Protein AF-A0A4U3AJD8-F1 (afdb_monomer_lite)

InterPro domains:
  IPR037149 Protective antigen, heptamerisation domain superfamily [G3DSA:2.60.120.240] (1-133)

Organism: NCBI:txid1890302

pLDDT: mean 83.51, std 11.1, range [44.47, 94.75]

Structure (mmCIF, N/CA/C/O backbone):
data_AF-A0A4U3AJD8-F1
#
_entry.id   AF-A0A4U3AJD8-F1
#
loop_
_atom_site.group_PDB
_atom_site.id
_atom_site.type_symbol
_atom_site.label_atom_id
_atom_site.label_alt_id
_atom_site.label_comp_id
_atom_site.label_asym_id
_atom_site.label_entity_id
_atom_site.label_seq_id
_atom_site.pdbx_PDB_ins_code
_atom_site.Cartn_x
_atom_site.Cartn_y
_atom_site.Cartn_z
_atom_site.occupancy
_atom_site.B_iso_or_equiv
_atom_site.auth_seq_id
_atom_site.auth_comp_id
_atom_site.auth_asym_id
_atom_site.auth_atom_id
_atom_site.pdbx_PDB_model_num
ATOM 1 N N . THR A 1 1 ? -21.396 12.555 26.581 1.00 66.50 1 THR A N 1
ATOM 2 C CA . THR A 1 1 ? -21.685 11.192 26.087 1.00 66.50 1 THR A CA 1
ATOM 3 C C . THR A 1 1 ? -20.610 10.831 25.085 1.00 66.50 1 THR A C 1
ATOM 5 O O . THR A 1 1 ? -20.218 11.704 24.324 1.00 66.50 1 THR A O 1
ATOM 8 N N . VAL A 1 2 ? -20.055 9.619 25.142 1.00 73.38 2 VAL A N 1
ATOM 9 C CA . VAL A 1 2 ? -19.051 9.168 24.159 1.00 73.38 2 VAL A CA 1
ATOM 10 C C . VAL A 1 2 ? -19.789 8.796 22.875 1.00 73.38 2 VAL A C 1
ATOM 12 O O . VAL A 1 2 ? -20.760 8.043 22.944 1.00 73.38 2 VAL A O 1
ATOM 15 N N . ASP A 1 3 ? -19.362 9.337 21.734 1.00 86.00 3 ASP A N 1
ATOM 16 C CA . ASP A 1 3 ? -19.817 8.864 20.426 1.00 86.00 3 ASP A CA 1
ATOM 17 C C . ASP A 1 3 ? -19.202 7.483 20.188 1.00 86.00 3 ASP A C 1
ATOM 19 O O . ASP A 1 3 ? -17.993 7.342 20.009 1.00 86.00 3 ASP A O 1
ATOM 23 N N . THR A 1 4 ? -20.033 6.446 20.258 1.00 88.75 4 THR A N 1
ATOM 24 C CA . THR A 1 4 ? -19.582 5.059 20.141 1.00 88.75 4 THR A CA 1
ATOM 25 C C . THR A 1 4 ? -19.183 4.687 18.715 1.00 88.75 4 THR A C 1
ATOM 27 O O . THR A 1 4 ? -18.469 3.701 18.542 1.00 88.75 4 THR A O 1
ATOM 30 N N . ALA A 1 5 ? -19.602 5.459 17.708 1.00 88.06 5 ALA A N 1
ATOM 31 C CA . ALA A 1 5 ? -19.219 5.257 16.315 1.00 88.06 5 ALA A CA 1
ATOM 32 C C . ALA A 1 5 ? -17.899 5.966 15.972 1.00 88.06 5 ALA A C 1
ATOM 34 O O . ALA A 1 5 ? -17.116 5.437 15.190 1.00 88.06 5 ALA A O 1
ATOM 35 N N . 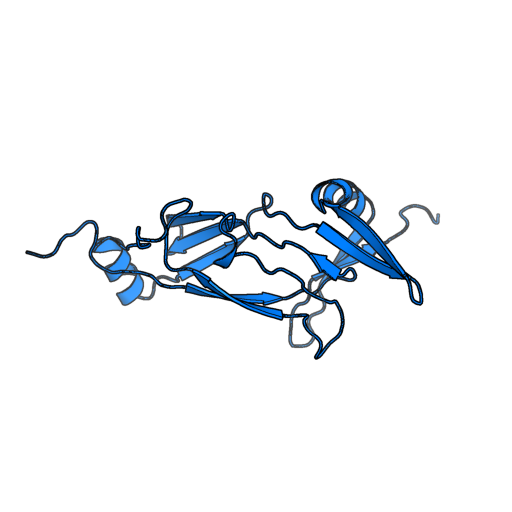ASN A 1 6 ? -17.626 7.119 16.593 1.00 88.94 6 ASN A N 1
ATOM 36 C CA . ASN A 1 6 ? -16.418 7.924 16.369 1.00 88.94 6 ASN A CA 1
ATOM 37 C C . ASN A 1 6 ? -15.574 8.050 17.649 1.00 88.94 6 ASN A C 1
ATOM 39 O O . ASN A 1 6 ? -15.259 9.154 18.098 1.00 88.94 6 ASN A O 1
ATOM 43 N N . ALA A 1 7 ? -15.226 6.918 18.262 1.00 91.00 7 ALA A N 1
ATOM 44 C CA . ALA A 1 7 ? -14.582 6.890 19.573 1.00 91.00 7 ALA A CA 1
ATOM 45 C C . ALA A 1 7 ? -13.120 7.369 19.541 1.00 91.00 7 ALA A C 1
ATOM 47 O O . ALA A 1 7 ? -12.658 7.985 20.502 1.00 91.00 7 ALA A O 1
ATOM 48 N N . ALA A 1 8 ? -12.392 7.117 18.449 1.00 90.69 8 ALA A N 1
ATOM 49 C CA . ALA A 1 8 ? -11.011 7.569 18.283 1.00 90.69 8 ALA A CA 1
ATOM 50 C C . ALA A 1 8 ? -10.683 7.898 16.824 1.00 90.69 8 ALA A C 1
ATOM 52 O O . ALA A 1 8 ? -11.233 7.295 15.908 1.00 90.69 8 ALA A O 1
ATOM 53 N N . LYS A 1 9 ? -9.749 8.832 16.610 1.00 91.31 9 LYS A N 1
ATOM 54 C CA . LYS A 1 9 ? -9.173 9.125 15.290 1.00 91.31 9 LYS A CA 1
ATOM 55 C C . LYS A 1 9 ? -7.909 8.300 15.081 1.00 91.31 9 LYS A C 1
ATOM 57 O O . LYS A 1 9 ? -7.064 8.234 15.971 1.00 91.31 9 LYS A O 1
ATOM 62 N N . LEU A 1 10 ? -7.764 7.735 13.891 1.00 88.88 10 LEU A N 1
ATOM 63 C CA . LEU A 1 10 ? -6.602 6.969 13.471 1.00 88.88 10 LEU A CA 1
ATOM 64 C C . LEU A 1 10 ? -5.774 7.784 12.473 1.00 88.88 10 LEU A C 1
ATOM 66 O O . LEU A 1 10 ? -6.299 8.331 11.505 1.00 88.88 10 LEU A O 1
ATOM 70 N N . ARG A 1 11 ? -4.462 7.821 12.701 1.00 89.62 11 ARG A N 1
ATOM 71 C CA . ARG A 1 11 ? -3.467 8.334 11.760 1.00 89.62 11 ARG A CA 1
ATOM 72 C C . ARG A 1 11 ? -2.409 7.262 11.563 1.00 89.62 11 ARG A C 1
ATOM 74 O O . ARG A 1 11 ? -1.872 6.749 12.541 1.00 89.62 11 ARG A O 1
ATOM 81 N N . VAL A 1 12 ? -2.106 6.943 10.310 1.00 88.19 12 VAL A N 1
ATOM 82 C CA . VAL A 1 12 ? -1.141 5.902 9.952 1.00 88.19 12 VAL A CA 1
ATOM 83 C C . VAL A 1 12 ? 0.072 6.550 9.298 1.00 88.19 12 VAL A C 1
ATOM 85 O O . VAL A 1 12 ? -0.061 7.282 8.321 1.00 88.19 12 VAL A O 1
ATOM 88 N N . HIS A 1 13 ? 1.254 6.278 9.842 1.00 91.56 13 HIS A N 1
ATOM 89 C CA . HIS A 1 13 ? 2.530 6.667 9.249 1.00 91.56 13 HIS A CA 1
ATOM 90 C C . HIS A 1 13 ? 3.078 5.471 8.469 1.00 91.56 13 HIS A C 1
ATOM 92 O O . HIS A 1 13 ? 3.306 4.412 9.051 1.00 91.56 13 HIS A O 1
ATOM 98 N N . LEU A 1 14 ? 3.248 5.628 7.159 1.00 90.62 14 LEU A N 1
ATOM 99 C CA . LEU A 1 14 ? 3.719 4.581 6.257 1.00 90.62 14 LEU A CA 1
ATOM 100 C C . LEU A 1 14 ? 5.062 4.976 5.646 1.00 90.62 14 LEU A C 1
ATOM 102 O O . LEU A 1 14 ? 5.265 6.134 5.296 1.00 90.62 14 LEU A O 1
ATOM 106 N N . GLU A 1 15 ? 5.950 4.001 5.461 1.00 91.88 15 GLU A N 1
ATOM 107 C CA . GLU A 1 15 ? 7.135 4.138 4.610 1.00 91.88 15 GLU A CA 1
ATOM 108 C C . GLU A 1 15 ? 6.868 3.382 3.305 1.00 91.88 15 GLU A C 1
ATOM 110 O O . GLU A 1 15 ? 6.729 2.157 3.298 1.00 91.88 15 GLU A O 1
ATOM 115 N N . TYR A 1 16 ? 6.781 4.102 2.190 1.00 91.94 16 TYR A N 1
ATOM 116 C CA . TYR A 1 16 ? 6.764 3.488 0.867 1.00 91.94 16 TYR A CA 1
ATOM 117 C C . TYR A 1 16 ? 8.200 3.263 0.441 1.00 91.94 16 TYR A C 1
ATOM 119 O O . TYR A 1 16 ? 9.008 4.187 0.489 1.00 91.94 16 TYR A O 1
ATOM 127 N N . LYS A 1 17 ? 8.521 2.041 0.023 1.00 90.88 17 LYS A N 1
ATOM 128 C CA . LYS A 1 17 ? 9.881 1.643 -0.329 1.00 90.88 17 LYS A CA 1
ATOM 129 C C . LYS A 1 17 ? 9.880 0.839 -1.617 1.00 90.88 17 LYS A C 1
ATOM 131 O O . LYS A 1 17 ? 9.173 -0.161 -1.721 1.00 90.88 17 LYS A O 1
ATOM 136 N N . ASN A 1 18 ? 10.719 1.239 -2.565 1.00 89.44 18 ASN A N 1
ATOM 137 C CA . ASN A 1 18 ? 10.976 0.454 -3.760 1.00 89.44 18 ASN A CA 1
ATOM 138 C C . ASN A 1 18 ? 12.042 -0.610 -3.459 1.00 89.44 18 ASN A C 1
ATOM 140 O O . ASN A 1 18 ? 13.169 -0.309 -3.058 1.00 89.44 18 ASN A O 1
ATOM 144 N N . VAL A 1 19 ? 11.646 -1.872 -3.613 1.00 86.00 19 VAL A N 1
ATOM 145 C CA . VAL A 1 19 ? 12.509 -3.059 -3.482 1.00 86.00 19 VAL A CA 1
ATOM 146 C C . VAL A 1 19 ? 12.700 -3.784 -4.817 1.00 86.00 19 VAL A C 1
ATOM 148 O O . VAL A 1 19 ? 13.317 -4.847 -4.857 1.00 86.00 19 VAL A O 1
ATOM 151 N N . GLY A 1 20 ? 12.138 -3.235 -5.895 1.00 84.06 20 GLY A N 1
ATOM 152 C CA . GLY A 1 20 ? 12.214 -3.776 -7.241 1.00 84.06 20 GLY A CA 1
ATOM 153 C C . GLY A 1 20 ? 13.469 -3.335 -7.992 1.00 84.06 20 GLY A C 1
ATOM 154 O O . GLY A 1 20 ? 14.401 -2.754 -7.440 1.00 84.06 20 GLY A O 1
ATOM 155 N N . THR A 1 21 ? 13.478 -3.635 -9.288 1.00 84.69 21 THR A N 1
ATOM 156 C CA . THR A 1 21 ? 14.609 -3.383 -10.196 1.00 84.69 21 THR A CA 1
ATOM 157 C C . THR A 1 21 ? 14.354 -2.251 -11.190 1.00 84.69 21 THR A C 1
ATOM 159 O O . THR A 1 21 ? 15.223 -1.962 -12.005 1.00 84.69 21 THR A O 1
ATOM 162 N N . ALA A 1 22 ? 13.177 -1.626 -11.147 1.00 89.62 22 ALA A N 1
ATOM 163 C CA . ALA A 1 22 ? 12.821 -0.463 -11.953 1.00 89.62 22 ALA A CA 1
ATOM 164 C C . ALA A 1 22 ? 12.390 0.678 -11.032 1.00 89.62 22 ALA A C 1
ATOM 166 O O . ALA A 1 22 ? 11.834 0.428 -9.957 1.00 89.62 22 ALA A O 1
ATOM 167 N N . SER A 1 23 ? 12.662 1.913 -11.442 1.00 91.94 23 SER A N 1
ATOM 168 C CA . SER A 1 23 ? 12.166 3.089 -10.738 1.00 91.94 23 SER A CA 1
ATOM 169 C C . SER A 1 23 ? 10.654 3.195 -10.920 1.00 91.94 23 SER A C 1
ATOM 171 O O . SER A 1 23 ? 10.103 2.734 -11.924 1.00 91.94 23 SER A O 1
ATOM 173 N N . ALA A 1 24 ? 9.988 3.776 -9.926 1.00 93.06 24 ALA A N 1
ATOM 174 C CA . ALA A 1 24 ? 8.545 3.949 -9.923 1.00 93.06 24 ALA A CA 1
ATOM 175 C C . ALA A 1 24 ? 8.178 5.426 -9.753 1.00 93.06 24 ALA A C 1
ATOM 177 O O . ALA A 1 24 ? 8.734 6.121 -8.906 1.00 93.06 24 ALA A O 1
ATOM 178 N N . GLU A 1 25 ? 7.226 5.890 -10.546 1.00 92.44 25 GLU A N 1
ATOM 179 C CA . GLU A 1 25 ? 6.686 7.245 -10.567 1.00 92.44 25 GLU A CA 1
ATOM 180 C C . GLU A 1 25 ? 5.190 7.205 -10.239 1.00 92.44 25 GLU A C 1
ATOM 182 O O . GLU A 1 25 ? 4.520 6.192 -10.458 1.00 92.44 25 GLU A O 1
ATOM 187 N N . ASN A 1 26 ? 4.660 8.304 -9.693 1.00 91.38 26 ASN A N 1
ATOM 188 C CA . ASN A 1 26 ? 3.231 8.456 -9.377 1.00 91.38 26 ASN A CA 1
ATOM 189 C C . ASN A 1 26 ? 2.642 7.285 -8.565 1.00 91.38 26 ASN A C 1
ATOM 191 O O . ASN A 1 26 ? 1.508 6.856 -8.788 1.00 91.38 26 ASN A O 1
ATOM 195 N N . VAL A 1 27 ? 3.420 6.748 -7.623 1.00 92.31 27 VAL A N 1
ATOM 196 C CA . VAL A 1 27 ? 3.062 5.544 -6.874 1.00 92.31 27 VAL A CA 1
ATOM 197 C C . VAL A 1 27 ? 1.875 5.848 -5.967 1.00 92.31 27 VAL A C 1
ATOM 199 O O . VAL A 1 27 ? 1.975 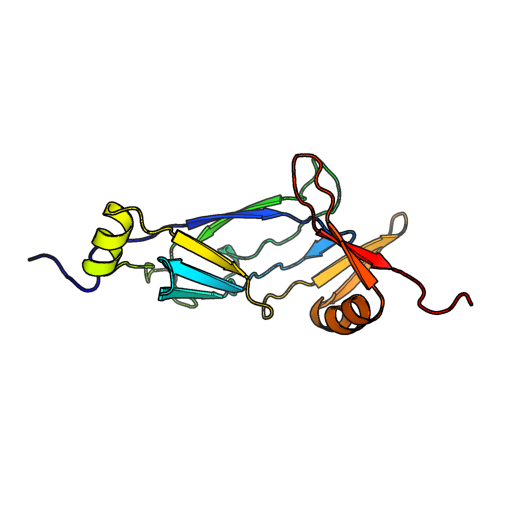6.668 -5.053 1.00 92.31 27 VAL A O 1
ATOM 202 N N . SER A 1 28 ? 0.768 5.152 -6.207 1.00 91.94 28 SER A N 1
ATOM 203 C CA . SER A 1 28 ? -0.499 5.278 -5.487 1.00 91.94 28 SER A CA 1
ATOM 204 C C . SER A 1 28 ? -0.924 3.909 -4.946 1.00 91.94 28 SER A C 1
ATOM 206 O O . SER A 1 28 ? -1.640 3.160 -5.623 1.00 91.94 28 SER A O 1
ATOM 208 N N . PRO A 1 29 ? -0.484 3.544 -3.729 1.00 89.75 29 PRO A N 1
ATOM 209 C CA . PRO A 1 29 ? -0.897 2.304 -3.092 1.00 89.75 29 PRO A CA 1
ATOM 210 C C . PRO A 1 29 ? -2.367 2.345 -2.679 1.00 89.75 29 PRO A C 1
ATOM 212 O O . PRO A 1 29 ? -2.850 3.314 -2.090 1.00 89.75 29 PRO A O 1
ATOM 215 N N . HIS A 1 30 ? -3.081 1.260 -2.944 1.00 90.94 30 HIS A N 1
ATOM 216 C CA . HIS A 1 30 ? -4.399 1.010 -2.371 1.00 90.94 30 HIS A CA 1
ATOM 217 C C . HIS A 1 30 ? -4.239 -0.054 -1.296 1.00 90.94 30 HIS A C 1
ATOM 219 O O . HIS A 1 30 ? -3.550 -1.043 -1.527 1.00 90.94 30 HIS A O 1
ATOM 225 N N . PHE A 1 31 ? -4.834 0.123 -0.121 1.00 90.94 31 PHE A N 1
ATOM 226 C CA . PHE A 1 31 ? -4.660 -0.828 0.974 1.00 90.94 31 PHE A CA 1
ATOM 227 C C . PHE A 1 31 ? -5.849 -0.841 1.931 1.00 90.94 31 PHE A C 1
ATOM 229 O O . PHE A 1 31 ? -6.557 0.153 2.093 1.00 90.94 31 PHE A O 1
ATOM 236 N N . ASN A 1 32 ? -6.043 -1.972 2.601 1.00 92.19 32 ASN A N 1
ATOM 237 C CA . ASN A 1 32 ? -6.946 -2.072 3.737 1.00 92.19 32 ASN A CA 1
ATOM 238 C C . ASN A 1 32 ? -6.192 -1.780 5.032 1.00 92.19 32 ASN A C 1
ATOM 240 O O . ASN A 1 32 ? -5.086 -2.280 5.243 1.00 92.19 32 ASN A O 1
ATOM 244 N N . ILE A 1 33 ? -6.832 -1.030 5.923 1.00 91.94 33 ILE A N 1
ATOM 245 C CA . ILE A 1 33 ? -6.486 -0.980 7.341 1.00 91.94 33 ILE A CA 1
ATOM 246 C C . ILE A 1 33 ? -7.345 -2.032 8.028 1.00 91.94 33 ILE A C 1
ATOM 248 O O . ILE A 1 33 ? -8.577 -1.951 7.988 1.00 91.94 33 ILE A O 1
ATOM 252 N N . ARG A 1 34 ? -6.708 -3.027 8.641 1.00 93.75 34 ARG A N 1
ATOM 253 C CA . ARG A 1 34 ? -7.397 -4.123 9.322 1.00 93.75 34 ARG A CA 1
ATOM 254 C C . ARG A 1 34 ? -7.135 -4.098 10.813 1.00 93.75 34 ARG A C 1
ATOM 256 O O . ARG A 1 34 ? -6.034 -3.763 11.235 1.00 93.75 34 ARG A O 1
ATOM 263 N N . LEU A 1 35 ? -8.131 -4.527 11.575 1.00 93.12 35 LEU A N 1
ATOM 264 C CA . LEU A 1 35 ? -8.020 -4.865 12.985 1.00 93.12 35 LEU A CA 1
ATOM 265 C C . LEU A 1 35 ? -8.374 -6.344 13.124 1.00 93.12 35 LEU A C 1
ATOM 267 O O . LEU A 1 35 ? -9.541 -6.725 12.968 1.00 93.12 35 LEU A O 1
ATOM 271 N N . GLY A 1 36 ? -7.353 -7.182 13.287 1.00 90.19 36 GLY A N 1
ATOM 272 C CA . GLY A 1 36 ? -7.508 -8.626 13.138 1.00 90.19 36 GLY A CA 1
ATOM 273 C C . GLY A 1 36 ? -8.125 -8.988 11.785 1.00 90.19 36 GLY A C 1
ATOM 274 O O . GLY A 1 36 ? -7.636 -8.614 10.715 1.00 90.19 36 GLY A O 1
ATOM 275 N N . ASN A 1 37 ? -9.271 -9.667 11.824 1.00 89.56 37 ASN A N 1
ATOM 276 C CA . ASN A 1 37 ? -9.997 -10.074 10.621 1.00 89.56 37 ASN A CA 1
ATOM 277 C C . ASN A 1 37 ? -10.949 -9.004 10.067 1.00 89.56 37 ASN A C 1
ATOM 279 O O . ASN A 1 37 ? -11.478 -9.192 8.970 1.00 89.56 37 ASN A O 1
ATOM 283 N N . LYS A 1 38 ? -11.166 -7.884 10.764 1.00 92.31 38 LYS A N 1
ATOM 284 C CA . LYS A 1 38 ? -12.094 -6.830 10.336 1.00 92.31 38 LYS A CA 1
ATOM 285 C C . LYS A 1 38 ? -11.378 -5.775 9.495 1.00 92.31 38 LYS A C 1
ATOM 287 O O . LYS A 1 38 ? -10.321 -5.290 9.884 1.00 92.31 38 LYS A O 1
ATOM 292 N N . ILE A 1 39 ? -11.975 -5.379 8.371 1.00 92.75 39 ILE A N 1
ATOM 293 C CA . ILE A 1 39 ? -11.540 -4.192 7.622 1.00 92.75 39 ILE A CA 1
ATOM 294 C C . ILE A 1 39 ? -12.143 -2.961 8.304 1.00 92.75 39 ILE A C 1
ATOM 296 O O . ILE A 1 39 ? -13.363 -2.842 8.392 1.00 92.75 39 ILE A O 1
ATOM 300 N N . ILE A 1 40 ? -11.279 -2.069 8.783 1.00 91.12 40 ILE A N 1
ATOM 301 C CA . ILE A 1 40 ? -11.649 -0.768 9.357 1.00 91.12 40 ILE A CA 1
ATOM 302 C C . ILE A 1 40 ? -11.879 0.241 8.238 1.00 91.12 40 ILE A C 1
ATOM 304 O O . ILE A 1 40 ? -12.836 1.011 8.255 1.00 91.12 40 ILE A O 1
ATOM 308 N N . ASN A 1 41 ? -10.975 0.248 7.259 1.00 89.62 41 ASN A N 1
ATOM 309 C CA . ASN A 1 41 ? -11.027 1.178 6.148 1.00 89.62 41 ASN A CA 1
ATOM 310 C C . ASN A 1 41 ? -10.329 0.613 4.914 1.00 89.62 41 ASN A C 1
ATOM 312 O O . ASN A 1 41 ? -9.386 -0.170 5.036 1.00 89.62 41 ASN A O 1
ATOM 316 N N . THR A 1 42 ? -10.746 1.077 3.743 1.00 89.62 42 THR A N 1
ATOM 317 C CA . THR A 1 42 ? -10.045 0.853 2.481 1.00 89.62 42 THR A CA 1
ATOM 318 C C . THR A 1 42 ? -9.587 2.205 1.965 1.00 89.62 42 THR A C 1
ATOM 320 O O . THR A 1 42 ? -10.398 3.050 1.593 1.00 89.62 42 THR A O 1
ATOM 323 N N . VAL A 1 43 ? -8.274 2.402 1.938 1.00 87.44 43 VAL A N 1
ATOM 324 C CA . VAL A 1 43 ? -7.647 3.636 1.479 1.00 87.44 43 VAL A CA 1
ATOM 325 C C . VAL A 1 43 ? -7.233 3.461 0.028 1.00 87.44 43 VAL A C 1
ATOM 327 O O . VAL A 1 43 ? -6.552 2.495 -0.323 1.00 87.44 43 VAL A O 1
ATOM 330 N N . LYS A 1 44 ? -7.595 4.430 -0.811 1.00 87.25 44 LYS A N 1
ATOM 331 C CA . LYS A 1 44 ? -6.982 4.609 -2.124 1.00 87.25 44 LYS A CA 1
ATOM 332 C C . LYS A 1 44 ? -6.194 5.909 -2.107 1.00 87.25 44 LYS A C 1
ATOM 334 O O . LYS A 1 44 ? -6.761 6.977 -1.874 1.00 87.25 44 LYS A O 1
ATOM 339 N N . ALA A 1 45 ? -4.887 5.822 -2.330 1.00 80.56 45 ALA A N 1
ATOM 340 C CA . ALA A 1 45 ? -3.976 6.964 -2.318 1.00 80.56 45 ALA A CA 1
ATOM 341 C C . ALA A 1 45 ? -4.100 7.853 -3.578 1.00 80.56 45 ALA A C 1
ATOM 343 O O . ALA A 1 45 ? -3.110 8.307 -4.141 1.00 80.56 45 ALA A O 1
ATOM 344 N N . THR A 1 46 ? -5.327 8.128 -4.028 1.00 79.69 46 THR A N 1
ATOM 345 C CA . THR A 1 46 ? -5.598 8.915 -5.241 1.00 79.69 46 THR A CA 1
ATOM 346 C C . THR A 1 46 ? -5.348 10.411 -5.044 1.00 79.69 46 THR A C 1
ATOM 348 O O . THR A 1 46 ? -5.076 11.116 -6.019 1.00 79.69 46 THR A O 1
ATOM 351 N N . GLN A 1 47 ? -5.385 10.895 -3.796 1.00 79.88 47 GLN A N 1
ATOM 352 C CA . GLN A 1 47 ? -4.986 12.258 -3.436 1.00 79.88 47 GLN A CA 1
ATOM 353 C C . GLN A 1 47 ? -3.473 12.434 -3.596 1.00 79.88 47 GLN A C 1
ATOM 355 O O . GLN A 1 47 ? -2.705 11.614 -3.100 1.00 79.88 47 GLN A O 1
ATOM 360 N N . ASP A 1 48 ? -3.033 13.545 -4.189 1.00 82.81 48 ASP A N 1
ATOM 361 C CA . ASP A 1 48 ? -1.608 13.776 -4.474 1.00 82.81 48 ASP A CA 1
ATOM 362 C C . ASP A 1 48 ? -0.721 13.751 -3.222 1.00 82.81 48 ASP A C 1
ATOM 364 O O . ASP A 1 48 ? 0.397 13.251 -3.274 1.00 82.81 48 ASP A O 1
ATOM 368 N N . ARG A 1 49 ? -1.237 14.186 -2.063 1.00 83.12 49 ARG A N 1
ATOM 369 C CA . ARG A 1 49 ? -0.515 14.114 -0.778 1.00 83.12 49 ARG A CA 1
ATOM 370 C C . ARG A 1 49 ? -0.230 12.691 -0.282 1.00 83.12 49 ARG A C 1
ATOM 372 O O . ARG A 1 49 ? 0.568 12.524 0.634 1.00 83.12 49 ARG A O 1
ATOM 379 N N . TYR A 1 50 ? -0.911 11.691 -0.837 1.00 88.44 50 TYR A N 1
ATOM 380 C CA . TYR A 1 50 ? -0.733 10.280 -0.494 1.00 88.44 50 TYR A CA 1
ATOM 381 C C . TYR A 1 50 ? 0.066 9.515 -1.553 1.00 88.44 50 TYR A C 1
ATOM 383 O O . TYR A 1 50 ? 0.389 8.350 -1.338 1.00 88.44 50 TYR A O 1
ATOM 391 N N . LYS A 1 51 ? 0.417 10.161 -2.672 1.00 90.31 51 LYS A N 1
ATOM 392 C CA . LYS A 1 51 ? 1.251 9.568 -3.716 1.00 90.31 51 LYS A CA 1
ATOM 393 C C . LYS A 1 51 ? 2.726 9.772 -3.406 1.00 90.31 51 LYS A C 1
ATOM 395 O O . LYS A 1 51 ? 3.134 10.823 -2.914 1.00 90.31 51 LYS A O 1
ATOM 400 N N . ALA A 1 52 ? 3.546 8.796 -3.779 1.00 91.62 52 ALA A N 1
ATOM 401 C CA . ALA A 1 52 ? 4.978 9.019 -3.909 1.00 91.62 52 ALA A CA 1
ATOM 402 C C . ALA A 1 52 ? 5.300 9.391 -5.358 1.00 91.62 52 ALA A C 1
ATOM 404 O O . ALA A 1 52 ? 5.130 8.582 -6.268 1.00 91.62 52 ALA A O 1
ATOM 405 N N . ASN A 1 53 ? 5.789 10.613 -5.568 1.00 91.31 53 ASN A N 1
ATOM 406 C CA . ASN A 1 53 ? 6.096 11.116 -6.910 1.00 91.31 53 ASN A CA 1
ATOM 407 C C . ASN A 1 53 ? 7.179 10.289 -7.612 1.00 91.31 53 ASN A C 1
ATOM 409 O O . ASN A 1 53 ? 7.093 10.076 -8.816 1.00 91.31 53 ASN A O 1
ATOM 413 N N . TYR A 1 54 ? 8.190 9.837 -6.866 1.00 91.25 54 TYR A N 1
ATOM 414 C CA . TYR A 1 54 ? 9.296 9.051 -7.400 1.00 91.25 54 TYR A CA 1
ATOM 415 C C . TYR A 1 54 ? 9.913 8.159 -6.323 1.00 91.25 54 TYR A C 1
ATOM 417 O O . TYR A 1 54 ? 10.180 8.628 -5.214 1.00 91.25 54 TYR A O 1
ATOM 425 N N . LEU A 1 55 ? 10.175 6.900 -6.672 1.00 93.00 55 LEU A N 1
ATOM 426 C CA . LEU A 1 55 ? 10.925 5.935 -5.879 1.00 93.00 55 LEU A CA 1
ATOM 427 C C . LEU A 1 55 ? 11.997 5.257 -6.745 1.00 93.00 55 LEU A C 1
ATOM 429 O O . LEU A 1 55 ? 11.686 4.397 -7.574 1.00 93.00 55 LEU A O 1
ATOM 433 N N . SER A 1 56 ? 13.264 5.615 -6.529 1.00 90.50 56 SER A N 1
ATOM 434 C CA . SER A 1 56 ? 14.403 5.030 -7.250 1.00 90.50 56 SER A CA 1
ATOM 435 C C . SER A 1 56 ? 14.743 3.613 -6.777 1.00 90.50 56 SER A C 1
ATOM 437 O O . SER A 1 56 ? 14.262 3.146 -5.744 1.00 90.50 56 SER A O 1
ATOM 439 N N . THR A 1 57 ? 15.611 2.927 -7.518 1.00 88.00 57 THR A N 1
ATOM 440 C CA . THR A 1 57 ? 16.173 1.617 -7.137 1.00 88.00 57 THR A CA 1
ATOM 441 C C . THR A 1 57 ? 17.474 1.733 -6.328 1.00 88.00 57 THR A C 1
ATOM 443 O O . THR A 1 57 ? 17.892 0.777 -5.669 1.00 88.00 57 THR A O 1
ATOM 446 N N . GLU A 1 58 ? 18.121 2.902 -6.338 1.00 83.12 58 GLU A N 1
ATOM 447 C CA . GLU A 1 58 ? 19.419 3.135 -5.700 1.00 83.12 58 GLU A CA 1
ATOM 448 C C . GLU A 1 58 ? 19.346 3.126 -4.164 1.00 83.12 58 GLU A C 1
ATOM 450 O O . GLU A 1 58 ? 18.609 3.897 -3.540 1.00 83.12 58 GLU A O 1
ATOM 455 N N . LYS A 1 59 ? 20.174 2.295 -3.517 1.00 71.12 59 LYS A N 1
ATOM 456 C CA . LYS A 1 59 ? 20.295 2.280 -2.050 1.00 71.12 59 LYS A CA 1
ATOM 457 C C . LYS A 1 59 ? 20.896 3.597 -1.550 1.00 71.12 59 LYS A C 1
ATOM 459 O O . LYS A 1 59 ? 22.007 3.947 -1.925 1.00 71.12 59 LYS A O 1
ATOM 464 N N . GLY A 1 60 ? 20.180 4.283 -0.658 1.00 71.19 60 GLY A N 1
ATOM 465 C CA . GLY A 1 60 ? 20.571 5.605 -0.150 1.00 71.19 60 GLY A CA 1
ATOM 466 C C . GLY A 1 60 ? 20.116 6.768 -1.038 1.00 71.19 60 GLY A C 1
ATOM 467 O O . GLY A 1 60 ? 20.231 7.917 -0.620 1.00 71.19 60 GLY A O 1
ATOM 468 N N . GLY A 1 61 ? 19.559 6.475 -2.219 1.00 75.25 61 GLY A N 1
ATOM 469 C CA . GLY A 1 61 ? 18.841 7.441 -3.043 1.00 75.25 61 GLY A CA 1
ATOM 470 C C . GLY A 1 61 ? 17.412 7.673 -2.545 1.00 75.25 61 GLY A C 1
ATOM 471 O O . GLY A 1 61 ? 17.038 7.294 -1.433 1.00 75.25 61 GLY A O 1
ATOM 472 N N . ARG A 1 62 ? 16.568 8.271 -3.392 1.00 85.44 62 ARG A N 1
ATOM 473 C CA . ARG A 1 62 ? 15.129 8.453 -3.125 1.00 85.44 62 ARG A CA 1
ATOM 474 C C . ARG A 1 62 ? 14.350 7.148 -3.333 1.00 85.44 62 ARG A C 1
ATOM 476 O O . ARG A 1 62 ? 13.352 7.137 -4.037 1.00 85.44 62 ARG A O 1
ATOM 483 N N . ASN A 1 63 ? 14.804 6.042 -2.747 1.00 88.81 63 ASN A N 1
ATOM 484 C CA . ASN A 1 63 ? 14.156 4.733 -2.872 1.00 88.81 63 ASN A CA 1
ATOM 485 C C . ASN A 1 63 ? 13.056 4.495 -1.828 1.00 88.81 63 ASN A C 1
ATOM 487 O O . ASN A 1 63 ? 12.409 3.445 -1.832 1.00 88.81 63 ASN A O 1
ATOM 491 N N . LYS A 1 64 ? 12.861 5.453 -0.919 1.00 91.19 64 LYS A N 1
ATOM 492 C CA . LYS A 1 64 ? 11.818 5.427 0.097 1.00 91.19 64 LYS A CA 1
ATOM 493 C C . LYS A 1 64 ? 11.254 6.816 0.372 1.00 91.19 64 LYS A C 1
ATOM 495 O O . LYS A 1 64 ? 11.954 7.814 0.205 1.00 91.19 64 LYS A O 1
ATOM 500 N N . THR A 1 65 ? 10.009 6.874 0.827 1.00 91.62 65 THR A N 1
ATOM 501 C CA . THR A 1 65 ? 9.367 8.107 1.285 1.00 91.62 65 THR A CA 1
ATOM 502 C C . THR A 1 65 ? 8.360 7.818 2.391 1.00 91.62 65 THR A C 1
ATOM 504 O O . THR A 1 65 ? 7.786 6.731 2.442 1.00 91.62 65 THR A O 1
ATOM 507 N N . GLU A 1 66 ? 8.157 8.785 3.279 1.00 91.25 66 GLU A N 1
ATOM 508 C CA . GLU A 1 66 ? 7.163 8.694 4.343 1.00 91.25 66 GLU A CA 1
ATOM 509 C C . GLU A 1 66 ? 5.862 9.357 3.898 1.00 91.25 66 GLU A C 1
ATOM 511 O O . GLU A 1 66 ? 5.860 10.479 3.392 1.00 91.25 66 GLU A O 1
ATOM 516 N N . VAL A 1 67 ? 4.748 8.666 4.118 1.00 89.75 67 VAL A N 1
ATOM 517 C CA . VAL A 1 67 ? 3.405 9.154 3.814 1.00 89.75 67 VAL A CA 1
ATOM 518 C C . VAL A 1 67 ? 2.547 9.027 5.061 1.00 89.75 67 VAL A C 1
ATOM 520 O O . VAL A 1 67 ? 2.487 7.974 5.698 1.00 89.75 67 VAL A O 1
ATOM 523 N N . VAL A 1 68 ? 1.867 10.116 5.413 1.00 89.75 68 VAL A N 1
ATOM 524 C CA . VAL A 1 68 ? 0.938 10.150 6.542 1.00 89.75 68 VAL A CA 1
ATOM 525 C C . VAL A 1 68 ? -0.480 10.084 6.009 1.00 89.75 68 VAL A C 1
ATOM 527 O O . VAL A 1 68 ? -0.913 10.966 5.274 1.00 89.75 68 VAL A O 1
ATOM 530 N N . ILE A 1 69 ? -1.202 9.044 6.408 1.00 86.94 69 ILE A N 1
ATOM 531 C CA . ILE A 1 69 ? -2.588 8.804 6.028 1.00 86.94 69 ILE A CA 1
ATOM 532 C C . ILE A 1 69 ? -3.468 9.152 7.221 1.00 86.94 69 ILE A C 1
ATOM 534 O O . ILE A 1 69 ? -3.414 8.508 8.271 1.00 86.94 69 ILE A O 1
ATOM 538 N N . ASP A 1 70 ? -4.255 10.206 7.063 1.00 84.19 70 ASP A N 1
ATOM 539 C CA . ASP A 1 70 ? -5.057 10.800 8.131 1.00 84.19 70 ASP A CA 1
ATOM 540 C C . ASP A 1 70 ? -6.508 11.092 7.731 1.00 84.19 70 ASP A C 1
ATOM 542 O O . ASP A 1 70 ? -7.293 11.526 8.575 1.00 84.19 70 ASP A O 1
ATOM 546 N N . SER A 1 71 ? -6.886 10.826 6.476 1.00 80.94 71 SER A N 1
ATOM 547 C CA . SER A 1 71 ? -8.235 11.089 5.975 1.00 80.94 71 SER A CA 1
ATOM 548 C C . SER A 1 71 ? -8.742 10.047 4.978 1.00 80.94 71 SER A C 1
ATOM 550 O O . SER A 1 71 ? -7.969 9.259 4.428 1.00 80.94 71 SER A O 1
ATOM 552 N N . LEU A 1 72 ? -10.052 10.077 4.736 1.00 75.56 72 LEU A N 1
ATOM 553 C CA . LEU A 1 72 ? -10.738 9.276 3.730 1.00 75.56 72 LEU A CA 1
ATOM 554 C C . LEU A 1 72 ? -10.497 9.802 2.308 1.00 75.56 72 LEU A C 1
ATOM 556 O O . LEU A 1 72 ? -10.237 10.985 2.071 1.00 75.56 72 LEU A O 1
ATOM 560 N N . GLU A 1 73 ? -10.625 8.903 1.331 1.00 69.19 73 GLU A N 1
ATOM 561 C CA . GLU A 1 73 ? -10.542 9.241 -0.090 1.00 69.19 73 GLU A CA 1
ATOM 562 C C . GLU A 1 73 ? -11.549 10.349 -0.461 1.00 69.19 73 GLU A C 1
ATOM 564 O O . GLU A 1 73 ? -12.718 10.303 -0.084 1.00 69.19 73 GLU A O 1
ATOM 569 N N . GLY A 1 74 ? -11.089 11.367 -1.197 1.00 65.56 74 GLY A N 1
ATOM 570 C CA . GLY A 1 74 ? -11.932 12.471 -1.674 1.00 65.56 74 GLY A CA 1
ATOM 571 C C . GLY A 1 74 ? -12.392 13.482 -0.614 1.00 65.56 74 GLY A C 1
ATOM 572 O O . GLY A 1 74 ? -13.076 14.440 -0.971 1.00 65.56 74 GLY A O 1
ATOM 573 N N . GLN A 1 75 ? -12.023 13.316 0.662 1.00 69.69 75 GLN A N 1
ATOM 574 C CA . GLN A 1 75 ? -12.442 14.205 1.750 1.00 69.69 75 GLN A CA 1
ATOM 575 C C . GLN A 1 75 ? -11.279 14.483 2.706 1.00 69.69 75 GLN A C 1
ATOM 577 O O . GLN A 1 75 ? -11.073 13.759 3.676 1.00 69.69 75 GLN A O 1
ATOM 582 N N . ALA A 1 76 ? -10.536 15.565 2.453 1.00 62.38 76 ALA A N 1
ATOM 583 C CA . ALA A 1 76 ? -9.332 15.899 3.217 1.00 62.38 76 ALA A CA 1
ATOM 584 C C . ALA A 1 76 ? -9.565 16.069 4.735 1.00 62.38 76 ALA A C 1
ATOM 586 O O . ALA A 1 76 ? -8.640 15.826 5.510 1.00 62.38 76 ALA A O 1
ATOM 587 N N . ASP A 1 77 ? -10.796 16.409 5.139 1.00 64.75 77 ASP A N 1
ATOM 588 C CA . ASP A 1 77 ? -11.205 16.639 6.532 1.00 64.75 77 ASP A CA 1
ATOM 589 C C . ASP A 1 77 ? -11.933 15.445 7.185 1.00 64.75 77 ASP A C 1
ATOM 591 O O . ASP A 1 77 ? -12.238 15.471 8.384 1.00 64.75 77 ASP A O 1
ATOM 595 N N . ALA A 1 78 ? -12.225 14.382 6.427 1.00 76.25 78 ALA A N 1
ATOM 596 C CA . ALA A 1 78 ? -12.898 13.202 6.960 1.00 76.25 78 ALA A CA 1
ATOM 597 C C . ALA A 1 78 ? -11.869 12.254 7.576 1.00 76.25 78 ALA A C 1
ATOM 599 O O . ALA A 1 78 ? -11.153 11.557 6.867 1.00 76.25 78 ALA A O 1
ATOM 600 N N . ASN A 1 79 ? -11.781 12.248 8.906 1.00 83.62 79 ASN A N 1
ATOM 601 C CA . ASN A 1 79 ? -10.816 11.426 9.636 1.00 83.62 79 ASN A CA 1
ATOM 602 C C . ASN A 1 79 ? -11.126 9.932 9.476 1.00 83.62 79 ASN A C 1
ATOM 604 O O . ASN A 1 79 ? -12.289 9.528 9.442 1.00 83.62 79 ASN A O 1
ATOM 608 N N . ILE A 1 80 ? -10.083 9.106 9.485 1.00 85.38 80 ILE A N 1
ATOM 609 C CA . ILE A 1 80 ? -10.243 7.671 9.729 1.00 85.38 80 ILE A CA 1
ATOM 610 C C . ILE A 1 80 ? -10.550 7.506 11.218 1.00 85.38 80 ILE A C 1
ATOM 612 O O . ILE A 1 80 ? -9.857 8.077 12.061 1.00 85.38 80 ILE A O 1
ATOM 616 N N . VAL A 1 81 ? -11.601 6.762 11.549 1.00 90.44 81 VAL A N 1
ATOM 617 C CA . VAL A 1 81 ? -12.085 6.622 12.926 1.00 90.44 81 VAL A CA 1
ATOM 618 C C . VAL A 1 81 ? -12.229 5.162 13.323 1.00 90.44 81 VAL A C 1
ATOM 620 O O . VAL A 1 81 ? -12.462 4.300 12.479 1.00 90.44 81 VAL A O 1
ATOM 623 N N . LEU A 1 82 ? -12.089 4.913 14.620 1.00 90.88 82 LEU A N 1
ATOM 624 C CA . LEU A 1 82 ? -12.442 3.659 15.266 1.00 90.88 82 LEU A CA 1
ATOM 625 C C . LEU A 1 82 ? -13.718 3.868 16.078 1.00 90.88 82 LEU A C 1
ATOM 627 O O . LEU A 1 82 ? -13.849 4.852 16.814 1.00 90.88 82 LEU A O 1
ATOM 631 N N . SER A 1 83 ? -14.628 2.910 15.984 1.00 93.62 83 SER A N 1
ATOM 632 C CA . SER A 1 83 ? -15.721 2.733 16.936 1.00 93.62 83 SER A CA 1
ATOM 633 C C . SER A 1 83 ? -15.188 2.331 18.313 1.00 93.62 83 SER A C 1
ATOM 635 O O . SER A 1 83 ? -14.036 1.921 18.472 1.00 93.62 83 SER A O 1
ATOM 637 N N . LEU A 1 84 ? -16.039 2.421 19.335 1.00 93.94 84 LEU A N 1
ATOM 638 C CA . LEU A 1 84 ? -15.660 2.075 20.705 1.00 93.94 84 LEU A CA 1
ATOM 639 C C . LEU A 1 84 ? -15.220 0.609 20.837 1.00 93.94 84 LEU A C 1
ATOM 641 O O . LEU A 1 84 ? -14.299 0.316 21.594 1.00 93.94 84 LEU A O 1
ATOM 645 N N . ASP A 1 85 ? -15.860 -0.305 20.110 1.00 93.69 85 ASP A N 1
ATOM 646 C CA . ASP A 1 85 ? -15.515 -1.728 20.163 1.00 93.69 85 ASP A CA 1
ATOM 647 C C . ASP A 1 85 ? -14.181 -2.015 19.462 1.00 93.69 85 A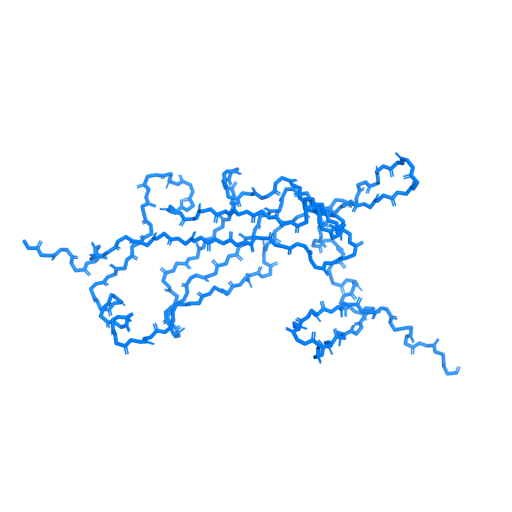SP A C 1
ATOM 649 O O . ASP A 1 85 ? -13.390 -2.819 19.948 1.00 93.69 85 ASP A O 1
ATOM 653 N N . GLU A 1 86 ? -13.884 -1.310 18.368 1.00 94.50 86 GLU A N 1
ATOM 654 C CA . GLU A 1 86 ? -12.581 -1.395 17.700 1.00 94.50 86 GLU A CA 1
ATOM 655 C C . GLU A 1 86 ? -11.469 -0.804 18.567 1.00 94.50 86 GLU A C 1
ATOM 657 O O . GLU A 1 86 ? -10.400 -1.398 18.678 1.00 94.50 86 GLU A O 1
ATOM 662 N N . LEU A 1 87 ? -11.726 0.323 19.237 1.00 94.06 87 LEU A N 1
ATOM 663 C CA . LEU A 1 87 ? -10.775 0.908 20.180 1.00 94.06 87 LEU A CA 1
ATOM 664 C C . LEU A 1 87 ? -10.462 -0.065 21.326 1.00 94.06 87 LEU A C 1
ATOM 666 O O . LEU A 1 87 ? -9.295 -0.299 21.626 1.00 94.06 87 LEU A O 1
ATOM 670 N N . LYS A 1 88 ? -11.487 -0.695 21.912 1.00 93.81 88 LYS A N 1
ATOM 671 C CA . LYS A 1 88 ? -11.301 -1.713 22.956 1.00 93.81 88 LYS A CA 1
ATOM 672 C C . LYS A 1 88 ? -10.512 -2.922 22.462 1.00 93.81 88 LYS A C 1
ATOM 674 O O . LYS A 1 88 ? -9.683 -3.436 23.202 1.00 93.81 88 LYS A O 1
ATOM 679 N N . ALA A 1 89 ? -10.759 -3.387 21.239 1.00 93.69 89 ALA A N 1
ATOM 680 C CA . ALA A 1 89 ? -10.005 -4.500 20.669 1.00 93.69 89 ALA A CA 1
ATOM 681 C C . ALA A 1 89 ? -8.515 -4.145 20.507 1.00 93.69 89 ALA A C 1
ATOM 683 O O . ALA A 1 89 ? -7.658 -4.948 20.874 1.00 93.69 89 ALA A O 1
ATOM 684 N N . VAL A 1 90 ? -8.194 -2.921 20.067 1.00 92.44 90 VAL A N 1
ATOM 685 C CA . VAL A 1 90 ? -6.806 -2.421 20.044 1.00 92.44 90 VAL A CA 1
ATOM 686 C C . VAL A 1 90 ? -6.204 -2.394 21.454 1.00 92.44 90 VAL A C 1
ATOM 688 O O . VAL A 1 90 ? -5.096 -2.884 21.654 1.00 92.44 90 VAL A O 1
ATOM 691 N N . GLU A 1 91 ? -6.932 -1.879 22.450 1.00 92.38 91 GLU A N 1
ATOM 692 C CA . GLU A 1 91 ? -6.481 -1.850 23.854 1.00 92.38 91 GLU A CA 1
ATOM 693 C C . GLU A 1 91 ? -6.259 -3.254 24.445 1.00 92.38 91 GLU A C 1
ATOM 695 O O . GLU A 1 91 ? -5.433 -3.431 25.339 1.00 92.38 91 GLU A O 1
ATOM 700 N N . GLN A 1 92 ? -6.966 -4.261 23.929 1.00 94.75 92 GLN A N 1
ATOM 701 C CA . GLN A 1 92 ? -6.823 -5.671 24.304 1.00 94.75 92 GLN A CA 1
ATOM 702 C C . GLN A 1 92 ? -5.704 -6.400 23.542 1.00 94.75 92 GLN A C 1
ATOM 704 O O . GLN A 1 92 ? -5.451 -7.573 23.815 1.00 94.75 92 GLN A O 1
ATOM 709 N N . GLY A 1 93 ? -5.008 -5.716 22.629 1.00 91.81 93 GLY A N 1
ATOM 710 C CA . GLY A 1 93 ? -3.854 -6.247 21.903 1.00 91.81 93 GLY A CA 1
ATOM 711 C C . GLY A 1 93 ? -4.159 -6.803 20.512 1.00 91.81 93 GLY A C 1
ATOM 712 O O . GLY A 1 93 ? -3.283 -7.428 19.915 1.00 91.81 93 GLY A O 1
ATOM 713 N N . GLU A 1 94 ? -5.361 -6.581 19.973 1.00 93.75 94 GLU A N 1
ATOM 714 C CA . GLU A 1 94 ? -5.665 -6.919 18.581 1.00 93.75 94 GLU A CA 1
ATOM 715 C C . GLU A 1 94 ? -4.782 -6.090 17.633 1.00 93.75 94 GLU A C 1
ATOM 717 O O . GLU A 1 94 ? -4.629 -4.874 17.786 1.00 93.75 94 GLU A O 1
ATOM 722 N N . LEU A 1 95 ? -4.180 -6.749 16.641 1.00 90.50 95 LEU A N 1
ATOM 723 C CA . LEU A 1 95 ? -3.186 -6.118 15.779 1.00 90.50 95 LEU A CA 1
ATOM 724 C C . LEU A 1 95 ? -3.843 -5.280 14.679 1.00 90.50 95 LEU A C 1
ATOM 726 O O . LEU A 1 95 ? -4.659 -5.773 13.893 1.00 90.50 95 LEU A O 1
ATOM 730 N N . LEU A 1 96 ? -3.400 -4.026 14.576 1.00 90.62 96 LEU A N 1
ATOM 731 C CA . LEU A 1 96 ? -3.608 -3.208 13.387 1.00 90.62 96 LEU A CA 1
ATOM 732 C C . LEU A 1 96 ? -2.620 -3.634 12.299 1.00 90.62 96 LEU A C 1
ATOM 734 O O . LEU A 1 96 ? -1.413 -3.688 12.531 1.00 90.62 96 LEU A O 1
ATOM 738 N N . SER A 1 97 ? -3.128 -3.921 11.104 1.00 91.12 97 SER A N 1
ATOM 739 C CA . SER A 1 97 ? -2.306 -4.318 9.960 1.00 91.12 97 SER A CA 1
ATOM 740 C C . SER A 1 97 ? -2.718 -3.599 8.680 1.00 91.12 97 SER A C 1
ATOM 742 O O . SER A 1 97 ? -3.849 -3.130 8.537 1.00 91.12 97 SER A O 1
ATOM 744 N N . ILE A 1 98 ? -1.760 -3.497 7.759 1.00 90.50 98 ILE A N 1
ATOM 745 C CA . ILE A 1 98 ? -1.936 -2.897 6.439 1.00 90.50 98 ILE A CA 1
ATOM 746 C C . ILE A 1 98 ? -1.824 -4.001 5.397 1.00 90.50 98 ILE A C 1
ATOM 748 O O . ILE A 1 98 ? -0.818 -4.704 5.327 1.00 90.50 98 ILE A O 1
ATOM 752 N N . GLU A 1 99 ? -2.858 -4.135 4.578 1.00 91.12 99 GLU A N 1
ATOM 753 C CA . GLU A 1 99 ? -2.924 -5.109 3.492 1.00 91.12 99 GLU A CA 1
ATOM 754 C C . GLU A 1 99 ? -2.970 -4.357 2.161 1.00 91.12 99 GLU A C 1
ATOM 756 O O . GLU A 1 99 ? -3.989 -3.757 1.822 1.00 91.12 99 GLU A O 1
ATOM 761 N N . VAL A 1 100 ? -1.864 -4.366 1.413 1.00 88.19 100 VAL A N 1
ATOM 762 C CA . VAL A 1 100 ? -1.779 -3.702 0.104 1.00 88.19 100 VAL A CA 1
ATOM 763 C C . VAL A 1 100 ? -2.578 -4.486 -0.936 1.00 88.19 100 VAL A C 1
ATOM 765 O O . VAL A 1 100 ? -2.427 -5.697 -1.078 1.00 88.19 100 VAL A O 1
ATOM 768 N N . LEU A 1 101 ? -3.423 -3.776 -1.677 1.00 87.56 101 LEU A N 1
ATOM 769 C CA . LEU A 1 101 ? -4.303 -4.318 -2.698 1.00 87.56 101 LEU A CA 1
ATOM 770 C C . LEU A 1 101 ? -3.613 -4.350 -4.072 1.00 87.56 101 LEU A C 1
ATOM 772 O O . LEU A 1 101 ? -2.890 -3.407 -4.419 1.00 87.56 101 LEU A O 1
ATOM 776 N N . PRO A 1 102 ? -3.928 -5.352 -4.917 1.00 81.19 102 PRO A N 1
ATOM 777 C CA . PRO A 1 102 ? -3.420 -5.443 -6.290 1.00 81.19 102 PRO A CA 1
ATOM 778 C C . PRO A 1 102 ? -3.830 -4.279 -7.200 1.00 81.19 102 PRO A C 1
ATOM 780 O O . PRO A 1 102 ? -3.273 -4.106 -8.270 1.00 81.19 102 PRO A O 1
ATOM 783 N N . THR A 1 103 ? -4.819 -3.477 -6.801 1.00 82.38 103 THR A N 1
ATOM 784 C CA . THR A 1 103 ? -5.298 -2.316 -7.572 1.00 82.38 103 THR A CA 1
ATOM 785 C C . THR A 1 103 ? -4.411 -1.077 -7.437 1.00 82.38 103 THR A C 1
ATOM 787 O O . THR A 1 103 ? -4.813 -0.005 -7.877 1.00 82.38 103 THR A O 1
ATOM 790 N N . SER A 1 104 ? -3.284 -1.189 -6.735 1.00 85.94 104 SER A N 1
ATOM 791 C CA . SER A 1 104 ? -2.308 -0.107 -6.608 1.00 85.94 104 SER A CA 1
ATOM 792 C C . SER A 1 104 ? -1.747 0.256 -7.982 1.00 85.94 104 SER A C 1
ATOM 794 O O . SER A 1 104 ? -1.572 -0.620 -8.823 1.00 85.94 104 SER A O 1
ATOM 796 N N . THR A 1 105 ? -1.448 1.532 -8.209 1.00 89.50 105 THR A N 1
ATOM 797 C CA . THR A 1 105 ? -0.954 2.009 -9.509 1.00 89.50 105 THR A CA 1
ATOM 798 C C . THR A 1 105 ? 0.419 2.648 -9.371 1.00 89.50 105 THR A C 1
ATOM 800 O O . THR A 1 105 ? 0.707 3.302 -8.366 1.00 89.50 105 THR A O 1
ATOM 803 N N . MET A 1 106 ? 1.260 2.484 -10.386 1.00 92.25 106 MET A N 1
ATOM 804 C CA . MET A 1 106 ? 2.533 3.188 -10.526 1.00 92.25 106 MET A CA 1
ATOM 805 C C . MET A 1 106 ? 2.957 3.203 -11.993 1.00 92.25 106 MET A C 1
ATOM 807 O O . MET A 1 106 ? 2.687 2.251 -12.728 1.00 92.25 106 MET A O 1
ATOM 811 N N . ASP A 1 107 ? 3.666 4.247 -12.397 1.00 92.94 107 ASP A N 1
ATOM 812 C CA . ASP A 1 107 ? 4.363 4.295 -13.676 1.00 92.94 107 ASP A CA 1
ATOM 813 C C . ASP A 1 107 ? 5.790 3.775 -13.494 1.00 92.94 107 ASP A C 1
ATOM 815 O O . ASP A 1 107 ? 6.453 4.089 -12.509 1.00 92.94 107 ASP A O 1
ATOM 819 N N . LEU A 1 108 ? 6.278 2.965 -14.430 1.00 92.00 108 LEU A N 1
ATOM 820 C CA . LEU A 1 108 ? 7.633 2.424 -14.386 1.00 92.00 108 LEU A CA 1
ATOM 821 C C . LEU A 1 108 ? 8.567 3.217 -15.296 1.00 92.00 108 LEU A C 1
ATOM 823 O O . LEU A 1 108 ? 8.216 3.555 -16.431 1.00 92.00 108 LEU A O 1
ATOM 827 N N . SER A 1 109 ? 9.793 3.426 -14.833 1.00 88.88 109 SER A N 1
ATOM 828 C CA . SER A 1 109 ? 10.888 3.954 -15.640 1.00 88.88 109 SER A CA 1
ATOM 829 C C . SER A 1 109 ? 12.191 3.206 -15.371 1.00 88.88 109 SER A C 1
ATOM 831 O O . SER A 1 109 ? 12.412 2.631 -14.301 1.00 88.88 109 SER A O 1
ATOM 833 N N . ILE A 1 110 ? 13.045 3.157 -16.391 1.00 87.38 110 ILE A N 1
ATOM 834 C CA . ILE A 1 110 ? 14.381 2.567 -16.307 1.00 87.38 110 ILE A CA 1
ATOM 835 C C . ILE A 1 110 ? 15.408 3.537 -16.874 1.00 87.38 110 ILE A C 1
ATOM 837 O O . ILE A 1 110 ? 15.177 4.185 -17.896 1.00 87.38 110 ILE A O 1
ATOM 841 N N . GLU A 1 111 ? 16.559 3.607 -16.224 1.00 82.38 111 GLU A N 1
ATOM 842 C CA . GLU A 1 111 ? 17.707 4.350 -16.729 1.00 82.38 111 GLU A CA 1
ATOM 843 C C . GLU A 1 111 ? 18.460 3.490 -17.751 1.00 82.38 111 GLU A C 1
ATOM 845 O O . GLU A 1 111 ? 18.765 2.318 -17.510 1.00 82.38 111 GLU A O 1
ATOM 850 N N . LYS A 1 112 ? 18.751 4.066 -18.919 1.00 81.25 112 LYS A N 1
ATOM 851 C CA . LYS A 1 112 ? 19.515 3.432 -19.995 1.00 81.25 112 LYS A CA 1
ATOM 852 C C . LYS A 1 112 ? 20.645 4.366 -20.424 1.00 81.25 112 LYS A C 1
ATOM 854 O O . LYS A 1 112 ? 20.532 5.100 -21.401 1.00 81.25 112 LYS A O 1
ATOM 859 N N . GLY A 1 113 ? 21.755 4.318 -19.690 1.00 80.56 113 GLY A N 1
ATOM 860 C CA . GLY A 1 113 ? 22.832 5.295 -19.853 1.00 80.56 113 GLY A CA 1
ATOM 861 C C . GLY A 1 113 ? 22.398 6.648 -19.292 1.00 80.56 113 GLY A C 1
ATOM 862 O O . GLY A 1 113 ? 21.989 6.711 -18.140 1.00 80.56 113 GLY A O 1
ATOM 863 N N . GLU A 1 114 ? 22.462 7.705 -20.101 1.00 80.81 114 GLU A N 1
ATOM 864 C CA . GLU A 1 114 ? 22.019 9.057 -19.711 1.00 80.81 114 GLU A CA 1
ATOM 865 C C . GLU A 1 114 ? 20.526 9.317 -19.997 1.00 80.81 114 GLU A C 1
ATOM 867 O O . GLU A 1 114 ? 19.999 10.369 -19.641 1.00 80.81 114 GLU A O 1
ATOM 872 N N . GLU A 1 115 ? 19.827 8.371 -20.632 1.00 84.75 115 GLU A N 1
ATOM 873 C CA . GLU A 1 115 ? 18.410 8.509 -20.975 1.00 84.75 115 GLU A CA 1
ATOM 874 C C . GLU A 1 115 ? 17.506 7.779 -19.974 1.00 84.75 115 GLU A C 1
ATOM 876 O O . GLU A 1 115 ? 17.746 6.622 -19.617 1.00 84.75 115 GLU A O 1
ATOM 881 N N . ILE A 1 116 ? 16.413 8.435 -19.575 1.00 84.56 116 ILE A N 1
ATOM 882 C CA . ILE A 1 116 ? 15.328 7.815 -18.806 1.00 84.56 116 ILE A CA 1
ATOM 883 C C . ILE A 1 116 ? 14.272 7.311 -19.792 1.00 84.56 116 ILE A C 1
ATOM 885 O O . ILE A 1 116 ? 13.678 8.081 -20.547 1.00 84.56 116 ILE A O 1
ATOM 889 N N . MET A 1 117 ? 14.028 6.001 -19.785 1.00 89.69 117 MET A N 1
ATOM 890 C CA . MET A 1 117 ? 12.981 5.365 -20.578 1.00 89.69 117 MET A CA 1
ATOM 891 C C . MET A 1 117 ? 11.737 5.135 -19.719 1.00 89.69 117 MET A C 1
ATOM 893 O O . MET A 1 117 ? 11.757 4.326 -18.790 1.00 89.69 117 MET A O 1
ATOM 897 N N . HIS A 1 118 ? 10.636 5.798 -20.072 1.00 90.31 118 HIS A N 1
ATOM 898 C CA . HIS A 1 118 ? 9.334 5.593 -19.437 1.00 90.31 118 HIS A CA 1
ATOM 899 C C . HIS A 1 118 ? 8.618 4.382 -20.051 1.00 90.31 118 HIS A C 1
ATOM 901 O O . HIS A 1 118 ? 8.368 4.332 -21.256 1.00 90.31 118 HIS A O 1
ATOM 907 N N . LEU A 1 119 ? 8.281 3.405 -19.211 1.00 89.06 119 LEU A N 1
ATOM 908 C CA . LEU A 1 119 ? 7.554 2.186 -19.579 1.00 89.06 119 LEU A CA 1
ATOM 909 C C . LEU A 1 119 ? 6.037 2.340 -19.351 1.00 89.06 119 LEU A C 1
ATOM 911 O O . LEU A 1 119 ? 5.241 1.632 -19.966 1.00 89.06 119 LEU A O 1
ATOM 915 N N . GLY A 1 120 ? 5.630 3.303 -18.518 1.00 89.69 120 GLY A N 1
ATOM 916 C CA . GLY A 1 120 ? 4.232 3.564 -18.167 1.00 89.69 120 GLY A CA 1
ATOM 917 C C . GLY A 1 120 ? 3.695 2.590 -17.116 1.00 89.69 120 GLY A C 1
ATOM 918 O O . GLY A 1 120 ? 4.471 1.970 -16.392 1.00 89.69 120 GLY A O 1
ATOM 919 N N . ASP A 1 121 ? 2.369 2.471 -17.042 1.00 88.81 121 ASP A N 1
ATOM 920 C CA . ASP A 1 121 ? 1.652 1.738 -15.989 1.00 88.81 121 ASP A CA 1
ATOM 921 C C . ASP A 1 121 ? 2.166 0.301 -15.746 1.00 88.81 121 ASP A C 1
ATOM 923 O O . ASP A 1 121 ? 2.228 -0.524 -16.668 1.00 88.81 121 ASP A O 1
ATOM 927 N N . SER A 1 122 ? 2.495 -0.010 -14.486 1.00 85.56 122 SER A N 1
ATOM 928 C CA . SER A 1 122 ? 3.029 -1.312 -14.060 1.00 85.56 122 SER A CA 1
ATOM 929 C C . SER A 1 122 ? 2.072 -2.471 -14.325 1.00 85.56 122 SER A C 1
ATOM 931 O O . SER A 1 122 ? 2.518 -3.563 -14.697 1.00 85.56 122 SER A O 1
ATOM 933 N N . GLY A 1 123 ? 0.761 -2.239 -14.208 1.00 84.62 123 GLY A N 1
ATOM 934 C CA . GLY A 1 123 ? -0.282 -3.246 -14.394 1.00 84.62 123 GLY A CA 1
ATOM 935 C C . GLY A 1 123 ? -0.263 -3.872 -15.789 1.00 84.62 123 GLY A C 1
ATOM 936 O O . GLY A 1 123 ? -0.602 -5.046 -15.955 1.00 84.62 123 GLY A O 1
ATOM 937 N N . ARG A 1 124 ? 0.243 -3.149 -16.799 1.00 86.38 124 ARG A N 1
ATOM 938 C CA . ARG A 1 124 ? 0.457 -3.675 -18.163 1.00 86.38 124 ARG A CA 1
ATOM 939 C C . ARG A 1 124 ? 1.478 -4.813 -18.225 1.00 86.38 124 ARG A C 1
ATOM 941 O O . ARG A 1 124 ? 1.440 -5.627 -19.153 1.00 86.38 124 ARG A O 1
ATOM 948 N N . TYR A 1 125 ? 2.407 -4.859 -17.274 1.00 85.81 125 TYR A N 1
ATOM 949 C CA . TYR A 1 125 ? 3.536 -5.786 -17.267 1.00 85.81 125 TYR A CA 1
ATOM 950 C C .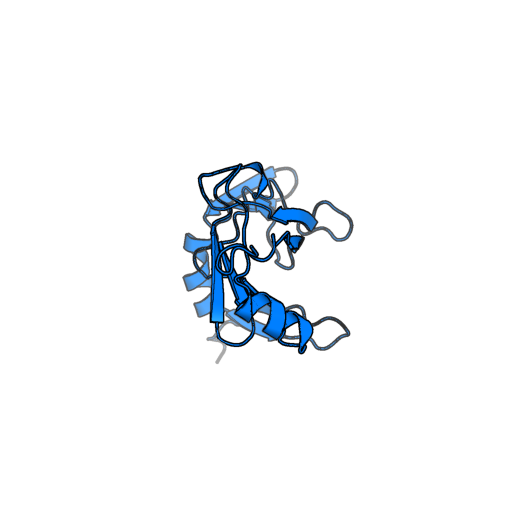 TYR A 1 125 ? 3.407 -6.871 -16.198 1.00 85.81 125 TYR A C 1
ATOM 952 O O . TYR A 1 125 ? 3.930 -7.965 -16.406 1.00 85.81 125 TYR A O 1
ATOM 960 N N . GLU A 1 126 ? 2.686 -6.617 -15.103 1.00 83.31 126 GLU A N 1
ATOM 961 C CA . GLU A 1 126 ? 2.592 -7.519 -13.946 1.00 83.31 126 GLU A CA 1
ATOM 962 C C . GLU A 1 126 ? 2.233 -8.959 -14.315 1.00 83.31 126 GLU A C 1
ATOM 964 O O . GLU A 1 126 ? 2.939 -9.888 -13.926 1.00 83.31 126 GLU A O 1
ATOM 969 N N . SER A 1 127 ? 1.181 -9.167 -15.113 1.00 82.88 127 SER A N 1
ATOM 970 C CA . SER A 1 127 ? 0.763 -10.516 -15.520 1.00 82.88 127 SER A CA 1
ATOM 971 C C . SER A 1 127 ? 1.858 -11.247 -16.308 1.00 82.88 127 SER A C 1
ATOM 973 O O . SER A 1 127 ? 2.144 -12.416 -16.045 1.00 82.88 127 SER A O 1
ATOM 975 N N . ARG A 1 128 ? 2.528 -10.543 -17.230 1.00 83.81 128 ARG A N 1
ATOM 976 C CA . ARG A 1 128 ? 3.607 -11.108 -18.056 1.00 83.81 128 ARG A CA 1
ATOM 977 C C . ARG A 1 128 ? 4.842 -11.433 -17.222 1.00 83.81 128 ARG A C 1
ATOM 979 O O . ARG A 1 128 ? 5.426 -12.496 -17.403 1.00 83.81 128 ARG A O 1
ATOM 986 N N . VAL A 1 129 ? 5.218 -10.543 -16.304 1.00 83.62 129 VAL A N 1
ATOM 987 C CA . VAL A 1 129 ? 6.334 -10.758 -15.376 1.00 8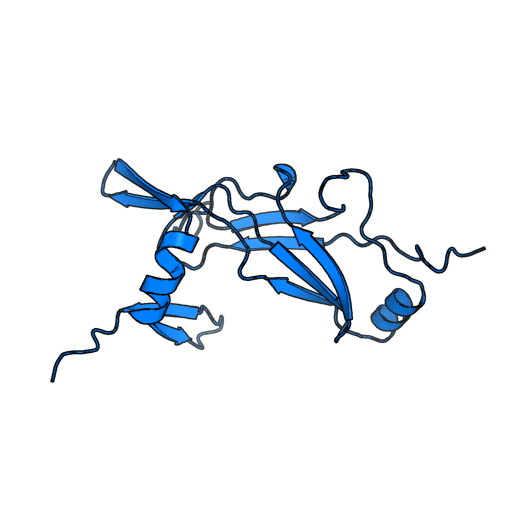3.62 129 VAL A CA 1
ATOM 988 C C . VAL A 1 129 ? 6.028 -11.949 -14.475 1.00 83.62 129 VAL A C 1
ATOM 990 O O . VAL A 1 129 ? 6.830 -12.873 -14.408 1.00 83.62 129 VAL A O 1
ATOM 993 N N . ASN A 1 130 ? 4.848 -11.999 -13.858 1.00 83.00 130 ASN A N 1
ATOM 994 C CA . ASN A 1 130 ? 4.453 -13.098 -12.975 1.00 83.00 130 ASN A CA 1
ATOM 995 C C . ASN A 1 130 ? 4.402 -14.455 -13.695 1.00 83.00 130 ASN A C 1
ATOM 997 O O . ASN A 1 130 ? 4.709 -15.472 -13.082 1.00 83.00 130 ASN A O 1
ATOM 1001 N N . ALA A 1 131 ? 4.041 -14.485 -14.981 1.00 82.56 131 ALA A N 1
ATOM 1002 C CA . ALA A 1 131 ? 4.041 -15.713 -15.777 1.00 82.56 131 ALA A CA 1
ATOM 1003 C C . ALA A 1 131 ? 5.456 -16.192 -16.158 1.00 82.56 131 ALA A C 1
ATOM 1005 O O . ALA A 1 131 ? 5.688 -17.397 -16.266 1.00 82.56 131 ALA A O 1
ATOM 1006 N N . ALA A 1 132 ? 6.389 -15.257 -16.370 1.00 82.88 132 ALA A N 1
ATOM 1007 C CA . ALA A 1 132 ? 7.743 -15.527 -16.858 1.00 82.88 132 ALA A CA 1
ATOM 1008 C C . ALA A 1 132 ? 8.814 -15.607 -15.753 1.00 82.88 132 ALA A C 1
ATOM 1010 O O . ALA A 1 132 ? 9.988 -15.809 -16.056 1.00 82.88 132 ALA A O 1
ATOM 1011 N N . THR A 1 133 ? 8.443 -15.401 -14.488 1.00 81.00 133 THR A N 1
ATOM 1012 C CA . THR A 1 133 ? 9.389 -15.324 -13.367 1.00 81.00 133 THR A CA 1
ATOM 1013 C C . THR A 1 133 ? 8.956 -16.203 -12.204 1.00 81.00 133 THR A C 1
ATOM 1015 O O . THR A 1 133 ? 7.767 -16.416 -11.964 1.00 81.00 133 THR A O 1
ATOM 1018 N N . GLU A 1 134 ? 9.933 -16.671 -11.439 1.00 80.81 134 GLU A N 1
ATOM 1019 C CA . GLU A 1 134 ? 9.713 -17.308 -10.146 1.00 80.81 134 GLU A CA 1
ATOM 1020 C C . GLU A 1 134 ? 10.031 -16.333 -9.012 1.00 80.81 134 GLU A C 1
ATOM 1022 O O . GLU A 1 134 ? 10.801 -15.380 -9.167 1.00 80.81 134 GLU A O 1
ATOM 1027 N N . GLN A 1 135 ? 9.376 -16.537 -7.871 1.00 77.00 135 GLN A N 1
ATOM 1028 C CA . GLN A 1 135 ? 9.573 -15.706 -6.691 1.00 77.00 135 GLN A CA 1
ATOM 1029 C C . GLN A 1 135 ? 10.723 -16.270 -5.862 1.00 77.00 135 GLN A C 1
ATOM 1031 O O . GLN A 1 135 ? 10.622 -17.369 -5.321 1.00 77.00 135 GLN A O 1
ATOM 1036 N N . LEU A 1 136 ? 11.802 -15.500 -5.754 1.00 72.56 136 LEU A N 1
ATOM 1037 C CA . LEU A 1 136 ? 12.919 -15.788 -4.868 1.00 72.56 136 LEU A CA 1
ATOM 1038 C C . LEU A 1 136 ? 12.752 -14.972 -3.587 1.00 72.56 136 LEU A C 1
ATOM 1040 O O . LEU A 1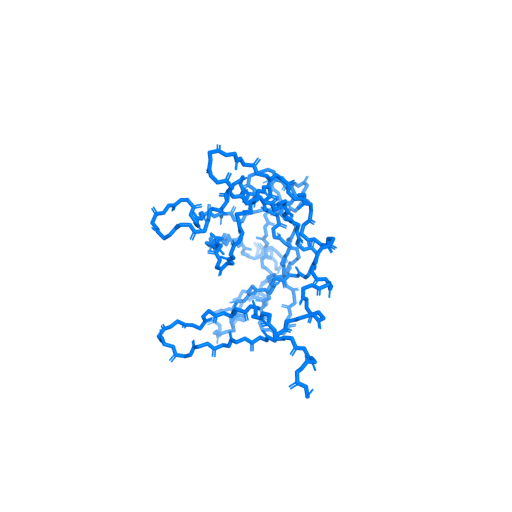 136 ? 12.762 -13.740 -3.617 1.00 72.56 136 LEU A O 1
ATOM 1044 N N . GLU A 1 137 ? 12.616 -15.666 -2.463 1.00 71.19 137 GLU A N 1
ATOM 1045 C CA . GLU A 1 137 ? 12.664 -15.068 -1.130 1.00 71.19 137 GLU A CA 1
ATOM 1046 C C . GLU A 1 137 ? 14.007 -15.431 -0.496 1.00 71.19 137 GLU A C 1
ATOM 1048 O O . GLU A 1 137 ? 14.364 -16.606 -0.422 1.00 71.19 137 GLU A O 1
ATOM 1053 N N . THR A 1 138 ? 14.776 -14.429 -0.072 1.00 61.72 138 THR A N 1
ATOM 1054 C CA . THR A 1 138 ? 16.048 -14.659 0.625 1.00 61.72 138 THR A CA 1
ATOM 1055 C C . THR A 1 138 ? 15.889 -14.320 2.099 1.00 61.72 138 THR A C 1
ATOM 1057 O O . THR A 1 138 ? 15.548 -13.184 2.423 1.00 61.72 138 THR A O 1
ATOM 1060 N N . ASP A 1 139 ? 16.178 -15.268 2.986 1.00 59.38 139 ASP A N 1
ATOM 1061 C CA . ASP A 1 139 ? 16.192 -15.049 4.435 1.00 59.38 139 ASP A CA 1
ATOM 1062 C C . ASP A 1 139 ? 17.591 -14.606 4.895 1.00 59.38 139 ASP A C 1
ATOM 1064 O O . ASP A 1 139 ? 18.405 -15.399 5.366 1.00 59.38 139 ASP A O 1
ATOM 1068 N N . ILE A 1 140 ? 17.922 -13.330 4.667 1.00 54.25 140 ILE A N 1
ATOM 1069 C CA . ILE A 1 140 ? 19.169 -12.714 5.153 1.00 54.25 140 ILE A CA 1
ATOM 1070 C C . ILE A 1 140 ? 18.811 -11.449 5.944 1.00 54.25 140 ILE A C 1
ATOM 1072 O O . ILE A 1 140 ? 19.084 -10.326 5.523 1.00 54.25 140 ILE A O 1
ATOM 1076 N N . GLY A 1 141 ? 18.126 -11.626 7.079 1.00 44.47 141 GLY A N 1
ATOM 1077 C CA . GLY A 1 141 ? 17.840 -10.566 8.066 1.00 44.47 141 GLY A CA 1
ATOM 1078 C C . GLY A 1 141 ? 16.840 -9.483 7.630 1.00 44.47 141 GLY A C 1
ATOM 1079 O O . GLY A 1 141 ? 16.461 -8.624 8.420 1.00 44.47 141 GLY A O 1
ATOM 1080 N N . ASN A 1 142 ? 16.398 -9.533 6.380 1.00 49.62 142 ASN A N 1
ATOM 1081 C CA . ASN A 1 142 ? 15.260 -8.840 5.793 1.00 49.62 142 ASN A CA 1
ATOM 1082 C C . ASN A 1 142 ? 14.753 -9.803 4.713 1.00 49.62 142 ASN A C 1
ATOM 1084 O O . ASN A 1 142 ? 15.592 -10.428 4.069 1.00 49.62 142 ASN A O 1
ATOM 1088 N N . ILE A 1 143 ? 13.441 -9.954 4.511 1.00 57.44 143 ILE A N 1
ATOM 1089 C CA . ILE A 1 143 ? 12.900 -10.863 3.482 1.00 57.44 143 ILE A CA 1
ATOM 1090 C C . ILE A 1 143 ? 12.485 -10.033 2.257 1.00 57.44 143 ILE A C 1
ATOM 1092 O O . ILE A 1 143 ? 11.298 -9.741 2.086 1.00 57.44 143 ILE A O 1
ATOM 1096 N N . PRO A 1 144 ? 13.419 -9.568 1.404 1.00 61.59 144 PRO A N 1
ATOM 1097 C CA . PRO A 1 144 ? 13.039 -9.028 0.115 1.00 61.59 144 PRO A CA 1
ATOM 1098 C C . PRO A 1 144 ? 12.548 -10.176 -0.775 1.00 61.59 144 PRO A C 1
ATOM 1100 O O . PRO A 1 144 ? 13.167 -11.239 -0.864 1.00 61.59 144 PRO A O 1
ATOM 1103 N N . LYS A 1 145 ? 11.408 -9.949 -1.427 1.00 64.38 145 LYS A N 1
ATOM 1104 C CA . LYS A 1 145 ? 10.825 -10.865 -2.408 1.00 64.38 145 LYS A CA 1
ATOM 1105 C C . LYS A 1 145 ? 11.184 -10.350 -3.794 1.00 64.38 145 LYS A C 1
ATOM 1107 O O . LYS A 1 145 ? 10.787 -9.243 -4.152 1.00 64.38 145 LYS A O 1
ATOM 1112 N N . PHE A 1 146 ? 11.923 -11.136 -4.567 1.00 69.81 146 PHE A N 1
ATOM 1113 C CA . PHE A 1 146 ? 12.330 -10.776 -5.924 1.00 69.81 146 PHE A CA 1
ATOM 1114 C C . PHE A 1 146 ? 11.619 -11.651 -6.952 1.00 69.81 146 PHE A C 1
ATOM 1116 O O . PHE A 1 146 ? 11.459 -12.855 -6.756 1.00 69.81 146 PHE A O 1
ATOM 1123 N N . ARG A 1 147 ? 11.223 -11.052 -8.076 1.00 67.50 147 ARG A N 1
ATOM 1124 C CA . ARG A 1 147 ? 10.809 -11.787 -9.276 1.00 67.50 147 ARG A CA 1
ATOM 1125 C C . ARG A 1 147 ? 12.046 -12.018 -10.136 1.00 67.50 147 ARG A C 1
ATOM 1127 O O . ARG A 1 147 ? 12.640 -11.058 -10.618 1.00 67.50 147 ARG A O 1
ATOM 1134 N N . VAL A 1 148 ? 12.446 -13.274 -10.305 1.00 71.56 148 VAL A N 1
ATOM 1135 C CA . VAL A 1 148 ? 13.635 -13.655 -11.078 1.00 71.56 148 VAL A CA 1
ATOM 1136 C C . VAL A 1 148 ? 13.195 -14.387 -12.336 1.00 71.56 148 VAL A C 1
ATOM 1138 O O . VAL A 1 148 ? 12.407 -15.328 -12.272 1.00 71.56 148 VAL A O 1
ATOM 1141 N N . TYR A 1 149 ? 13.690 -13.946 -13.492 1.00 74.62 149 TYR A N 1
ATOM 1142 C CA . TYR A 1 149 ? 13.435 -14.630 -14.756 1.00 74.62 149 TYR A CA 1
ATOM 1143 C C . TYR A 1 149 ? 14.097 -16.006 -14.756 1.00 74.62 149 TYR A C 1
ATOM 1145 O O . TYR A 1 149 ? 15.322 -16.120 -14.693 1.00 74.62 149 TYR A O 1
ATOM 1153 N N . THR A 1 150 ? 13.273 -17.040 -14.869 1.00 65.56 150 THR A N 1
ATOM 1154 C CA . THR A 1 150 ? 13.683 -18.428 -15.060 1.00 65.56 150 THR A CA 1
ATOM 1155 C C . THR A 1 150 ? 13.186 -18.870 -16.436 1.00 65.56 150 THR A C 1
ATOM 1157 O O . THR A 1 150 ? 11.985 -19.077 -16.618 1.00 65.56 150 THR A O 1
ATOM 1160 N N . PRO A 1 151 ? 14.068 -18.989 -17.449 1.00 62.88 151 PRO A N 1
ATOM 1161 C CA . PRO A 1 151 ? 13.659 -19.512 -18.743 1.00 62.88 151 PRO A CA 1
ATOM 1162 C C . PRO A 1 151 ? 13.140 -20.937 -18.545 1.00 62.88 151 PRO A C 1
ATOM 1164 O O . PRO A 1 151 ? 13.901 -21.811 -18.135 1.00 62.88 151 PRO A O 1
ATOM 1167 N N . LYS A 1 152 ? 11.853 -21.170 -18.827 1.00 60.47 152 LYS A N 1
ATOM 1168 C CA . LYS A 1 152 ? 11.229 -22.491 -18.648 1.00 60.47 152 LYS A CA 1
ATOM 1169 C C . LYS A 1 152 ? 11.648 -23.532 -19.687 1.00 60.47 152 LYS A C 1
ATOM 1171 O O . LYS A 1 152 ? 11.304 -24.692 -19.522 1.00 60.47 152 LYS A O 1
ATOM 1176 N N . ASP A 1 153 ? 12.475 -23.156 -20.659 1.00 58.69 153 ASP A N 1
ATOM 1177 C CA . ASP A 1 153 ? 12.945 -24.051 -21.712 1.00 58.69 153 ASP A CA 1
ATOM 1178 C C . ASP A 1 153 ? 14.467 -23.954 -21.883 1.00 58.69 153 ASP A C 1
ATOM 1180 O O . ASP A 1 153 ? 14.994 -23.172 -22.676 1.00 58.69 153 ASP A O 1
ATOM 1184 N N . LYS A 1 154 ? 15.183 -24.776 -21.116 1.00 48.66 154 LYS A N 1
ATOM 1185 C CA . LYS A 1 154 ? 16.478 -25.344 -21.515 1.00 48.66 154 LYS A CA 1
ATOM 1186 C C . LYS A 1 154 ? 16.504 -26.817 -21.105 1.00 48.66 154 LYS A C 1
ATOM 1188 O O . LYS A 1 154 ? 17.228 -27.190 -20.185 1.00 48.66 154 LYS A O 1
ATOM 1193 N N . SER A 1 155 ? 15.649 -27.618 -21.740 1.00 45.31 155 SER A N 1
ATOM 1194 C CA . SER A 1 155 ? 15.876 -29.062 -21.876 1.00 45.31 155 SER A CA 1
ATOM 1195 C C . SER A 1 155 ? 16.880 -29.311 -22.991 1.00 45.31 155 SER A C 1
ATOM 1197 O O . SER A 1 155 ? 16.651 -28.723 -24.075 1.00 45.31 155 SER A O 1
#

Radius of gyration: 18.97 Å; chains: 1; bounding box: 44×46×48 Å

Secondary structure (DSSP, 8-state):
---SSS-EEE-EEEEEE--SSSEEEEEE-EEEEEETTEEEEEEETTSGGGSEEEE-SSTTSS-EEEEEE-EETTEEEEEEEE-HHHHHHHHTTPPEEEEE-TT-EEEEEEEETTEEEEEEETHHHHHHHHHHEEEEE--SSS--EEEEE--S---

Foldseek 3Di:
DQPQAFNDFDKDKDKDFDPADWKWAFWWWWKFWDQAPDTLDTATRPDPQSTDGIAGNDDVPNRMDIGMDAAHPPDPPHGRGDGNVSVVSVVVPGDTDIGTDPPIWIWTWDDDDPDIRTPGIPVVCVVVLVVQFDWDFDPDVDTRIYTHGDHPDDD

Sequence (155 aa):
TVDTANAAKLRVHLEYKNVGTASAENVSPHFNIRLGNKIINTVKATQDRYKANYLSTEKGGRNKTEVVIDSLEGQADANIVLSLDELKAVEQGELLSIEVLPTSTMDLSIEKGEEIMHLGDSGRYESRVNAATEQLETDIGNIPKFRVYTPKDKS